Protein AF-A0A133KFG6-F1 (afdb_monomer)

Radius of gyration: 13.65 Å; Cα contacts (8 Å, |Δi|>4): 36; chains: 1; bounding box: 32×25×40 Å

Structure (mmCIF, N/CA/C/O backbone):
data_AF-A0A133KFG6-F1
#
_entry.id   AF-A0A133KFG6-F1
#
loop_
_atom_site.group_PDB
_atom_site.id
_atom_site.type_symbol
_atom_site.label_atom_id
_atom_site.label_alt_id
_atom_site.label_comp_id
_atom_site.label_asym_id
_atom_site.label_entity_id
_atom_site.label_seq_id
_atom_site.pdbx_PDB_ins_code
_atom_site.Cartn_x
_atom_site.Cartn_y
_atom_site.Cartn_z
_atom_site.occupancy
_atom_site.B_iso_or_equiv
_atom_site.auth_seq_id
_atom_site.auth_comp_id
_atom_site.auth_asym_id
_atom_site.auth_atom_id
_atom_site.pdbx_PDB_model_num
ATOM 1 N N . ASP A 1 1 ? 15.207 -5.278 7.019 1.00 64.06 1 ASP A N 1
ATOM 2 C CA . ASP A 1 1 ? 13.901 -5.714 6.485 1.00 64.06 1 ASP A CA 1
ATOM 3 C C . ASP A 1 1 ? 13.364 -4.793 5.403 1.00 64.06 1 ASP A C 1
ATOM 5 O O . ASP A 1 1 ? 13.096 -3.626 5.665 1.00 64.06 1 ASP A O 1
ATOM 9 N N . TRP A 1 2 ? 13.184 -5.328 4.196 1.00 75.81 2 TRP A N 1
ATOM 10 C CA . TRP A 1 2 ? 12.616 -4.624 3.038 1.00 75.81 2 TRP A CA 1
ATOM 11 C C . TRP A 1 2 ? 11.229 -4.027 3.329 1.00 75.81 2 TRP A C 1
ATOM 13 O O . TRP A 1 2 ? 10.912 -2.944 2.855 1.00 75.81 2 TRP A O 1
ATOM 23 N N . PHE A 1 3 ? 10.420 -4.697 4.155 1.00 74.69 3 PHE A N 1
ATOM 24 C CA . PHE A 1 3 ? 9.064 -4.268 4.485 1.00 74.69 3 PHE A CA 1
ATOM 25 C C . PHE A 1 3 ? 9.042 -2.869 5.120 1.00 74.69 3 PHE A C 1
ATOM 27 O O . PHE A 1 3 ? 8.380 -1.978 4.599 1.00 74.69 3 PHE A O 1
ATOM 34 N N . TYR A 1 4 ? 9.827 -2.639 6.179 1.00 77.56 4 TYR A N 1
ATOM 35 C CA . TYR A 1 4 ? 9.870 -1.352 6.887 1.00 77.56 4 TYR A CA 1
ATOM 36 C C . TYR A 1 4 ? 10.373 -0.200 6.014 1.00 77.56 4 TYR A C 1
ATOM 38 O O . TYR A 1 4 ? 9.945 0.935 6.208 1.00 77.56 4 TYR A O 1
ATOM 46 N N . PHE A 1 5 ? 11.225 -0.493 5.027 1.00 81.00 5 PHE A N 1
ATOM 47 C CA . PHE A 1 5 ? 11.707 0.497 4.064 1.00 81.00 5 PHE A CA 1
ATOM 48 C C . PHE A 1 5 ? 10.576 1.035 3.171 1.00 81.00 5 PHE A C 1
ATOM 50 O O . PHE A 1 5 ? 10.570 2.212 2.820 1.00 81.00 5 PHE A O 1
ATOM 57 N N . TYR A 1 6 ? 9.587 0.198 2.840 1.00 81.56 6 TYR A N 1
ATOM 58 C CA . TYR A 1 6 ? 8.477 0.577 1.963 1.00 81.56 6 TYR A CA 1
ATOM 59 C C . TYR A 1 6 ? 7.219 1.049 2.695 1.00 81.56 6 TYR A C 1
ATOM 61 O O . TYR A 1 6 ? 6.340 1.616 2.049 1.00 81.56 6 TYR A O 1
ATOM 69 N N . VAL A 1 7 ? 7.115 0.870 4.018 1.00 83.06 7 VAL A N 1
ATOM 70 C CA . VAL A 1 7 ? 5.920 1.292 4.772 1.00 83.06 7 VAL A CA 1
ATOM 71 C C . VAL A 1 7 ? 5.649 2.788 4.601 1.00 83.06 7 VAL A C 1
ATOM 73 O O . VAL A 1 7 ? 4.525 3.161 4.277 1.00 83.06 7 VAL A O 1
ATOM 76 N N . GLU A 1 8 ? 6.664 3.642 4.758 1.00 83.19 8 GLU A N 1
ATOM 77 C CA . GLU A 1 8 ? 6.508 5.096 4.580 1.00 83.19 8 GLU A CA 1
ATOM 78 C C . GLU A 1 8 ? 6.140 5.459 3.132 1.00 83.19 8 GLU A C 1
ATOM 80 O O . GLU A 1 8 ? 5.257 6.284 2.898 1.00 83.19 8 GLU A O 1
ATOM 85 N N . TYR A 1 9 ? 6.731 4.773 2.148 1.00 85.06 9 TYR A N 1
ATOM 86 C CA . TYR A 1 9 ? 6.364 4.939 0.741 1.00 85.06 9 TYR A CA 1
ATOM 87 C C . TYR A 1 9 ? 4.883 4.606 0.493 1.00 85.06 9 TYR A C 1
ATOM 89 O O . TYR A 1 9 ? 4.161 5.397 -0.116 1.00 85.06 9 TYR A O 1
ATOM 97 N N . TRP A 1 10 ? 4.399 3.472 1.009 1.00 85.12 10 TRP A N 1
ATOM 98 C CA . TRP A 1 10 ? 2.996 3.079 0.867 1.00 85.12 10 TRP A CA 1
ATOM 99 C C . TRP A 1 10 ? 2.044 4.036 1.580 1.00 85.12 10 TRP A C 1
ATOM 101 O O . TRP A 1 10 ? 0.980 4.324 1.035 1.00 85.12 10 TRP A O 1
ATOM 111 N N . ILE A 1 11 ? 2.416 4.564 2.751 1.00 85.62 11 ILE A N 1
ATOM 112 C CA . ILE A 1 11 ? 1.635 5.595 3.453 1.00 85.62 11 ILE A CA 1
ATOM 113 C C . ILE A 1 11 ? 1.443 6.812 2.549 1.00 85.62 11 ILE A C 1
ATOM 115 O O . ILE A 1 11 ? 0.306 7.236 2.340 1.00 85.62 11 ILE A O 1
ATOM 119 N N . HIS A 1 12 ? 2.523 7.335 1.965 1.00 84.81 12 HIS A N 1
ATOM 120 C CA . HIS A 1 12 ? 2.442 8.492 1.075 1.00 84.81 12 HIS A CA 1
ATOM 121 C C . HIS A 1 12 ? 1.595 8.199 -0.167 1.00 84.81 12 HIS A C 1
ATOM 123 O O . HIS A 1 12 ? 0.711 8.988 -0.496 1.00 84.81 12 HIS A O 1
ATOM 129 N N . CYS A 1 13 ? 1.773 7.036 -0.806 1.00 85.88 13 CYS A N 1
ATOM 130 C CA . CYS A 1 13 ? 0.936 6.634 -1.938 1.00 85.88 13 CYS A CA 1
ATOM 131 C C . CYS A 1 13 ? -0.550 6.577 -1.566 1.00 85.88 13 CYS A C 1
ATOM 133 O O . CYS A 1 13 ? -1.380 7.111 -2.295 1.00 85.88 13 CYS A O 1
ATOM 135 N N . LEU A 1 14 ? -0.898 5.962 -0.433 1.00 84.25 14 LEU A N 1
ATOM 136 C CA . LEU A 1 14 ? -2.287 5.854 0.018 1.00 84.25 14 LEU A CA 1
ATOM 137 C C . LEU A 1 14 ? -2.906 7.222 0.315 1.00 84.25 14 LEU A C 1
ATOM 139 O O . LEU A 1 14 ? -4.058 7.453 -0.053 1.00 84.25 14 LEU A O 1
A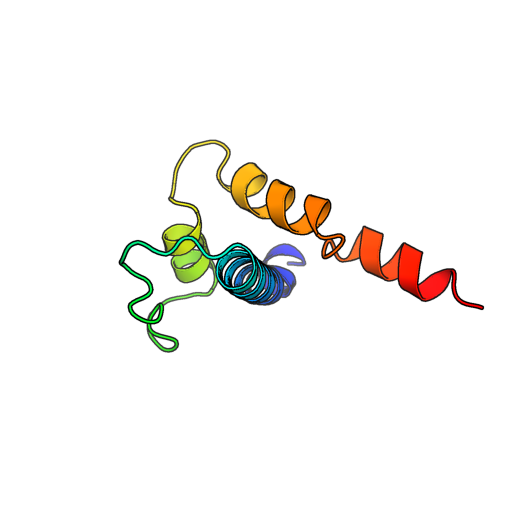TOM 143 N N . VAL A 1 15 ? -2.154 8.130 0.942 1.00 83.75 15 VAL A N 1
ATOM 144 C CA . VAL A 1 15 ? -2.595 9.511 1.190 1.00 83.75 15 VAL A CA 1
ATOM 145 C C . VAL A 1 15 ? -2.843 10.238 -0.135 1.00 83.75 15 VAL A C 1
ATOM 147 O O . VAL A 1 15 ? -3.920 10.803 -0.325 1.00 83.75 15 VAL A O 1
ATOM 150 N N . SER A 1 16 ? -1.909 10.160 -1.088 1.00 83.31 16 SER A N 1
ATOM 151 C CA . SER A 1 16 ? -2.064 10.783 -2.409 1.00 83.31 16 SER A CA 1
ATOM 152 C C . SER A 1 16 ? -3.227 10.194 -3.212 1.00 83.31 16 SER A C 1
ATOM 154 O O . SER A 1 16 ? -3.942 10.938 -3.880 1.00 83.31 16 SER A O 1
ATOM 156 N N . ILE A 1 17 ? -3.442 8.877 -3.151 1.00 83.38 17 ILE A N 1
ATOM 157 C CA . ILE A 1 17 ? -4.568 8.204 -3.815 1.00 83.38 17 ILE A CA 1
ATOM 158 C C . ILE A 1 17 ? -5.896 8.650 -3.197 1.00 83.38 17 ILE A C 1
ATOM 160 O O . ILE A 1 17 ? -6.818 9.009 -3.931 1.00 83.38 17 ILE A O 1
ATOM 164 N N . LYS A 1 18 ? -6.001 8.676 -1.861 1.00 78.88 18 LYS A N 1
ATOM 165 C CA . LYS A 1 18 ? -7.206 9.155 -1.164 1.00 78.88 18 LYS A CA 1
ATOM 166 C C . LYS A 1 18 ? -7.520 10.610 -1.516 1.00 78.88 18 LYS A C 1
ATOM 168 O O . LYS A 1 18 ? -8.674 10.917 -1.796 1.00 78.88 18 LYS A O 1
ATOM 173 N N . HIS A 1 19 ? -6.502 11.471 -1.582 1.00 78.06 19 HIS A N 1
ATOM 174 C CA . HIS A 1 19 ? -6.661 12.868 -1.992 1.00 78.06 19 HIS A CA 1
ATOM 175 C 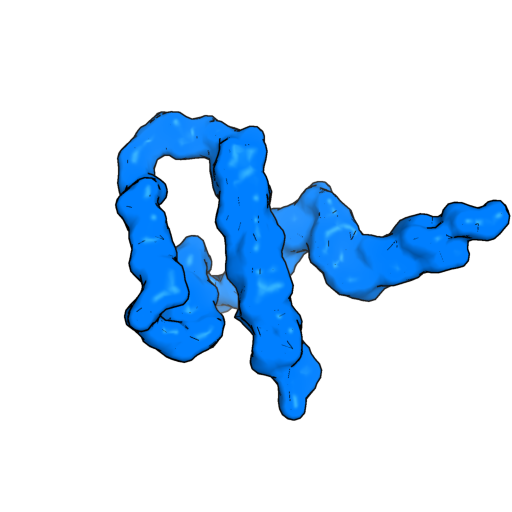C . HIS A 1 19 ? -7.156 12.998 -3.445 1.00 78.06 19 HIS A C 1
ATOM 177 O O . HIS A 1 19 ? -8.046 13.795 -3.730 1.00 78.06 19 HIS A O 1
ATOM 183 N N . GLN A 1 20 ? -6.622 12.192 -4.371 1.00 75.75 20 GLN A N 1
ATOM 184 C CA . GLN A 1 20 ? -7.046 12.194 -5.780 1.00 75.75 20 GLN A CA 1
ATOM 185 C C . GLN A 1 20 ? -8.455 11.632 -5.994 1.00 75.75 20 GLN A C 1
ATOM 187 O O . GLN A 1 20 ? -9.168 12.085 -6.884 1.00 75.75 20 GLN A O 1
ATOM 192 N N . THR A 1 21 ? -8.866 10.661 -5.178 1.00 71.44 21 THR A N 1
ATOM 193 C CA . THR A 1 21 ? -10.147 9.956 -5.350 1.00 71.44 21 THR A CA 1
ATOM 194 C C . THR A 1 21 ? -11.339 10.748 -4.789 1.00 71.44 21 THR A C 1
ATOM 196 O O . THR A 1 21 ? -12.465 10.291 -4.941 1.00 71.44 21 THR A O 1
ATOM 199 N N . LYS A 1 22 ? -11.122 11.924 -4.166 1.00 64.12 22 LYS A N 1
ATOM 200 C CA . LYS A 1 22 ? -12.164 12.798 -3.580 1.00 64.12 22 LYS A CA 1
ATOM 201 C C . LYS A 1 22 ? -13.328 12.006 -2.959 1.00 64.12 22 LYS A C 1
ATOM 203 O O . LYS A 1 22 ? -14.461 12.065 -3.429 1.00 64.12 22 LYS A O 1
ATOM 208 N N . GLN A 1 23 ? -13.056 11.281 -1.871 1.00 55.78 23 GLN A N 1
ATOM 209 C CA . GLN A 1 23 ? -14.117 11.030 -0.894 1.00 55.78 23 GLN A CA 1
ATOM 210 C C . GLN A 1 23 ? -14.322 12.329 -0.112 1.00 55.78 23 GLN A C 1
ATOM 212 O O . GLN A 1 23 ? -13.667 12.586 0.893 1.00 55.78 23 GLN A O 1
ATOM 217 N N . ASP A 1 24 ? -15.168 13.188 -0.671 1.00 50.50 24 ASP A N 1
ATOM 218 C CA . ASP A 1 24 ? -15.755 14.343 -0.004 1.00 50.50 24 ASP A CA 1
ATOM 219 C C . ASP A 1 24 ? -16.729 13.793 1.047 1.00 50.50 24 ASP A C 1
ATOM 221 O O . ASP A 1 24 ? -17.774 13.238 0.707 1.00 50.50 24 ASP A O 1
ATOM 225 N N . GLY A 1 25 ? -16.322 13.789 2.314 1.00 47.12 25 GLY A N 1
ATOM 226 C CA . GLY A 1 25 ? -17.138 13.209 3.376 1.00 47.12 25 GLY A CA 1
ATOM 227 C C . GLY A 1 25 ? -16.343 12.828 4.610 1.00 47.12 25 GLY A C 1
ATOM 228 O O . GLY A 1 25 ? -16.309 11.658 4.964 1.00 47.12 25 GLY A O 1
ATOM 229 N N . ASP A 1 26 ? -15.766 13.847 5.247 1.00 50.16 26 ASP A N 1
ATOM 230 C CA . ASP A 1 26 ? -15.334 13.843 6.647 1.00 50.16 26 ASP A CA 1
ATOM 231 C C . ASP A 1 26 ? -14.130 12.942 7.013 1.00 50.16 26 ASP A C 1
ATOM 233 O O . ASP A 1 26 ? -13.907 11.855 6.490 1.00 50.16 26 ASP A O 1
ATOM 237 N N . ASP A 1 27 ? -13.324 13.432 7.952 1.00 49.09 27 ASP A N 1
ATOM 238 C CA . ASP A 1 27 ? -12.224 12.708 8.606 1.00 49.09 27 ASP A CA 1
ATOM 239 C C . ASP A 1 27 ? -10.883 12.553 7.856 1.00 49.09 27 ASP A C 1
ATOM 241 O O . ASP A 1 27 ? -10.090 11.653 8.128 1.00 49.09 27 ASP A O 1
ATOM 245 N N . LEU A 1 28 ? -10.514 13.524 7.011 1.00 49.91 28 LEU A N 1
ATOM 246 C CA . LEU A 1 28 ? -9.092 13.876 6.875 1.00 49.91 28 LEU A CA 1
ATOM 247 C C . LEU A 1 28 ? -8.728 14.954 7.902 1.00 49.91 28 LEU A C 1
ATOM 249 O O . LEU A 1 28 ? -8.143 15.987 7.576 1.00 49.91 28 LEU A O 1
ATOM 253 N N . LYS A 1 29 ? -9.024 14.707 9.185 1.00 47.88 29 LYS A N 1
ATOM 254 C CA . LYS A 1 29 ? -8.162 15.265 10.227 1.00 47.88 29 LYS A CA 1
ATOM 255 C C . LYS A 1 29 ? -6.815 14.607 10.010 1.00 47.88 29 LYS A C 1
ATOM 257 O O . LYS A 1 29 ? -6.608 13.488 10.468 1.00 47.88 29 LYS A O 1
ATOM 262 N N . VAL A 1 30 ? -5.993 15.281 9.199 1.00 51.66 30 VAL A N 1
ATOM 263 C CA . VAL A 1 30 ? -4.537 15.187 9.095 1.00 51.66 30 VAL A CA 1
ATOM 264 C C . VAL A 1 30 ? -4.061 14.079 10.011 1.00 51.66 30 VAL A C 1
ATOM 266 O O . VAL A 1 30 ? -3.991 14.311 11.218 1.00 51.66 30 VAL A O 1
ATOM 269 N N . LEU A 1 31 ? -3.863 12.865 9.471 1.00 54.47 31 LEU A N 1
ATOM 270 C CA . LEU A 1 31 ? -3.265 11.772 10.235 1.00 54.47 31 LEU A CA 1
ATOM 271 C C . LEU A 1 31 ? -2.039 12.408 10.884 1.00 54.47 31 LEU A C 1
ATOM 273 O O . LEU A 1 31 ? -1.147 12.787 10.122 1.00 54.47 31 LEU A O 1
ATOM 277 N N . PRO A 1 32 ? -2.038 12.651 12.211 1.00 51.06 32 PRO A N 1
ATOM 278 C CA . PRO A 1 32 ? -1.121 13.609 12.794 1.00 51.06 32 PRO A CA 1
ATOM 279 C C . PRO A 1 32 ? 0.255 13.111 12.421 1.00 51.06 32 PRO A C 1
ATOM 281 O O . PRO A 1 32 ? 0.602 11.966 12.730 1.00 51.06 32 PRO A O 1
ATOM 284 N N . GLU A 1 33 ? 0.987 13.928 11.670 1.00 55.16 33 GLU A N 1
ATOM 285 C CA . GLU A 1 33 ? 2.233 13.545 11.000 1.00 55.16 33 GLU A CA 1
ATOM 286 C C . GLU A 1 33 ? 3.330 13.139 12.005 1.00 55.16 33 GLU A C 1
ATOM 288 O O . GLU A 1 33 ? 4.457 12.838 11.638 1.00 55.16 33 GLU A O 1
ATOM 293 N N . THR A 1 34 ? 2.995 13.105 13.295 1.00 53.94 34 THR A N 1
ATOM 294 C CA . THR A 1 34 ? 3.904 13.239 14.417 1.00 53.94 34 THR A CA 1
ATOM 295 C C . THR A 1 34 ? 3.662 12.239 15.551 1.00 53.94 34 THR A C 1
ATOM 297 O O . THR A 1 34 ? 4.327 12.340 16.578 1.00 53.94 34 THR A O 1
ATOM 300 N N . SER A 1 35 ? 2.737 11.270 15.454 1.00 60.09 35 SER A N 1
ATOM 301 C CA . SER A 1 35 ? 2.501 10.340 16.581 1.00 60.09 35 SER A CA 1
ATOM 302 C C . SER A 1 35 ? 2.192 8.898 16.172 1.00 60.09 35 SER A C 1
ATOM 304 O O . SER A 1 35 ? 1.034 8.512 15.971 1.00 60.09 35 SER A O 1
ATOM 306 N N . GLY A 1 36 ? 3.262 8.099 16.116 1.00 67.19 36 GLY A N 1
ATOM 307 C CA . GLY A 1 36 ? 3.254 6.640 16.004 1.00 67.19 36 GLY A CA 1
ATOM 308 C C . GLY A 1 36 ? 4.335 6.109 15.060 1.00 67.19 36 GLY A C 1
ATOM 309 O O . GLY A 1 36 ? 4.860 6.846 14.228 1.00 67.19 36 GLY A O 1
ATOM 310 N N . THR A 1 37 ? 4.667 4.822 15.163 1.00 80.62 37 THR A N 1
ATOM 311 C CA . THR A 1 37 ? 5.549 4.169 14.182 1.00 80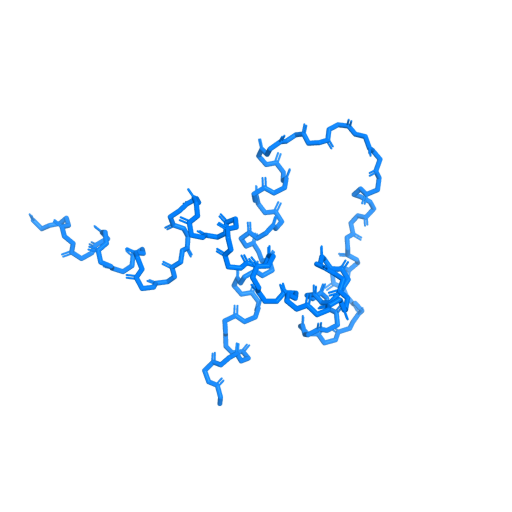.62 37 THR A CA 1
ATOM 312 C C . THR A 1 37 ? 4.867 4.096 12.813 1.00 80.62 37 THR A C 1
ATOM 314 O O . THR A 1 37 ? 3.636 4.117 12.716 1.00 80.62 37 THR A O 1
ATOM 317 N N . ALA A 1 38 ? 5.651 3.953 11.743 1.00 79.12 38 ALA A N 1
ATOM 318 C CA . ALA A 1 38 ? 5.144 3.792 10.377 1.00 79.12 38 ALA A CA 1
ATOM 319 C C . ALA A 1 38 ? 4.047 2.702 10.290 1.00 79.12 38 ALA A C 1
ATOM 321 O O . ALA A 1 38 ? 3.003 2.878 9.669 1.00 79.12 38 ALA A O 1
ATOM 322 N N . LEU A 1 39 ? 4.215 1.603 11.029 1.00 80.12 39 LEU A N 1
ATOM 323 C CA . LEU A 1 39 ? 3.215 0.540 11.140 1.00 80.12 39 LEU A CA 1
ATOM 324 C C . LEU A 1 39 ? 1.905 0.982 11.801 1.00 80.12 39 LEU A C 1
ATOM 326 O O . LEU A 1 39 ? 0.833 0.610 11.333 1.00 80.12 39 LEU A O 1
ATOM 330 N N . GLN A 1 40 ? 1.966 1.777 12.870 1.00 81.25 40 GLN A N 1
ATOM 331 C CA . GLN A 1 40 ? 0.767 2.302 13.532 1.00 81.25 40 GLN A CA 1
ATOM 332 C C . GLN A 1 40 ? 0.012 3.271 12.618 1.00 81.25 40 GLN A C 1
ATOM 334 O O . GLN A 1 40 ? -1.217 3.238 12.565 1.00 81.25 40 GLN A O 1
ATOM 339 N N . ARG A 1 41 ? 0.741 4.097 11.858 1.00 81.56 41 ARG A N 1
ATOM 340 C CA . ARG A 1 41 ? 0.167 4.992 10.842 1.00 81.56 41 ARG A CA 1
ATOM 341 C C . AR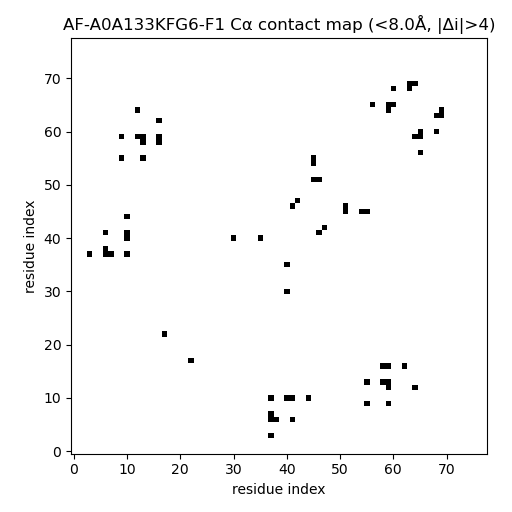G A 1 41 ? -0.518 4.194 9.734 1.00 81.56 41 ARG A C 1
ATOM 343 O O . ARG A 1 41 ? -1.671 4.469 9.411 1.00 81.56 41 ARG A O 1
ATOM 350 N N . LEU A 1 42 ? 0.145 3.157 9.221 1.00 81.94 42 LEU A N 1
ATOM 351 C CA . LEU A 1 42 ? -0.430 2.253 8.226 1.00 81.94 42 LEU A CA 1
ATOM 352 C C . LEU A 1 42 ? -1.681 1.545 8.767 1.00 81.94 42 LEU A C 1
ATOM 354 O O . LEU A 1 42 ? -2.720 1.545 8.111 1.00 81.94 42 LEU A O 1
ATOM 358 N N . GLY A 1 43 ? -1.617 1.023 9.993 1.00 82.38 43 GLY A N 1
ATOM 359 C CA . GLY A 1 43 ? -2.745 0.381 10.667 1.00 82.38 43 GLY A CA 1
ATOM 360 C C . GLY A 1 43 ? -3.941 1.315 10.871 1.00 82.38 43 GLY A C 1
ATOM 361 O O . GLY A 1 43 ? -5.077 0.880 10.702 1.00 82.38 43 GLY A O 1
ATOM 362 N N . ARG A 1 44 ? -3.721 2.608 11.149 1.00 80.88 44 ARG A N 1
ATOM 363 C CA . ARG A 1 44 ? -4.802 3.614 11.174 1.00 80.88 44 ARG A CA 1
ATOM 364 C C . ARG A 1 44 ? -5.398 3.859 9.785 1.00 80.88 44 ARG A C 1
ATOM 366 O O . ARG A 1 44 ? -6.603 4.044 9.672 1.00 80.88 44 ARG A O 1
ATOM 373 N N . LEU A 1 45 ? -4.580 3.837 8.730 1.00 76.94 45 LEU A N 1
ATOM 374 C CA . LEU A 1 45 ? -5.030 4.104 7.358 1.00 76.94 45 LEU A CA 1
ATOM 375 C C . LEU A 1 45 ? -5.874 2.980 6.751 1.00 76.94 45 LEU A C 1
ATOM 377 O O . LEU A 1 45 ? -6.815 3.277 6.009 1.00 76.94 45 LEU A O 1
ATOM 381 N N . VAL A 1 46 ? -5.527 1.716 7.018 1.00 79.38 46 VAL A N 1
ATOM 382 C CA . VAL A 1 46 ? -6.192 0.549 6.403 1.00 79.38 46 VAL A CA 1
ATOM 383 C C . VAL A 1 46 ? -6.980 -0.327 7.381 1.00 79.38 46 VAL A C 1
ATOM 385 O O . VAL A 1 46 ? -7.717 -1.219 6.946 1.00 79.38 46 VAL A O 1
ATOM 388 N N . GLY A 1 47 ? -6.866 -0.051 8.681 1.00 79.00 47 GLY A N 1
ATOM 389 C CA . GLY A 1 47 ? -7.409 -0.867 9.764 1.00 79.00 47 GLY A CA 1
ATOM 390 C C . GLY A 1 47 ? -6.548 -2.097 10.073 1.00 79.00 47 GLY A C 1
ATOM 391 O O . GLY A 1 47 ? -5.683 -2.492 9.297 1.00 79.00 47 GLY A O 1
ATOM 392 N N . ASN A 1 48 ? -6.822 -2.748 11.206 1.00 77.25 48 ASN A N 1
ATOM 393 C CA . ASN A 1 48 ? -6.126 -3.967 11.647 1.00 77.25 48 ASN A CA 1
ATOM 394 C C . ASN A 1 48 ? -6.877 -5.265 11.269 1.00 77.25 48 ASN A C 1
ATOM 396 O O . ASN A 1 48 ? -6.804 -6.272 11.968 1.00 77.25 48 ASN A O 1
ATOM 400 N N . ALA A 1 49 ? -7.675 -5.234 10.201 1.00 80.50 49 ALA A N 1
ATOM 401 C CA . ALA A 1 49 ? -8.468 -6.388 9.780 1.00 80.50 49 ALA A CA 1
ATOM 402 C C . ALA A 1 49 ? -7.602 -7.449 9.077 1.00 80.50 49 ALA A C 1
ATOM 404 O O . ALA A 1 49 ? -6.572 -7.139 8.473 1.00 80.50 49 ALA A O 1
ATOM 405 N N . SER A 1 50 ? -8.046 -8.708 9.084 1.00 78.12 50 SER A N 1
ATOM 406 C CA . SER A 1 50 ? -7.428 -9.744 8.253 1.00 78.12 50 SER A CA 1
ATOM 407 C C . SER A 1 50 ? -7.453 -9.318 6.777 1.00 78.12 50 SER A C 1
ATOM 409 O O . SER A 1 50 ? -8.438 -8.782 6.267 1.00 78.12 50 SER A O 1
ATOM 411 N N . GLY A 1 51 ? -6.316 -9.473 6.094 1.00 78.31 51 GLY A N 1
ATOM 412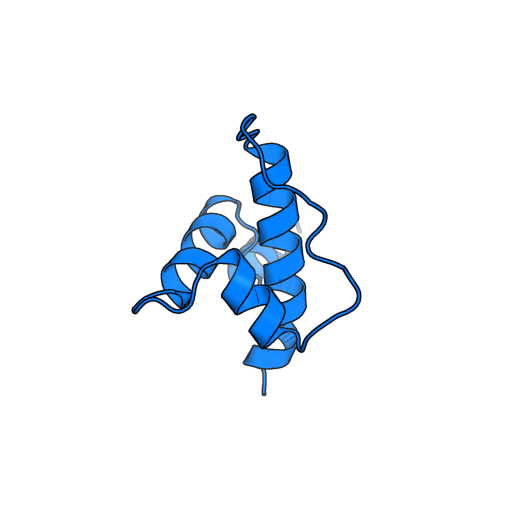 C CA . GLY A 1 51 ? -6.153 -8.985 4.722 1.00 78.31 51 GLY A CA 1
ATOM 413 C C . GLY A 1 51 ? -5.912 -7.474 4.595 1.00 78.31 51 GLY A C 1
ATOM 414 O O . GLY A 1 51 ? -6.033 -6.942 3.491 1.00 78.31 51 GLY A O 1
ATOM 415 N N . TRP A 1 52 ? -5.538 -6.772 5.673 1.00 83.44 52 TRP A N 1
ATOM 416 C CA . TRP A 1 52 ? -5.167 -5.349 5.624 1.00 83.44 52 TRP A CA 1
ATOM 417 C C . TRP A 1 52 ? -4.093 -5.050 4.565 1.00 83.44 52 TRP A C 1
ATOM 419 O O . TRP A 1 52 ? -4.180 -4.038 3.874 1.00 83.44 52 TRP A O 1
ATOM 429 N N . LEU A 1 53 ? -3.133 -5.961 4.353 1.00 81.62 53 LEU A N 1
ATOM 430 C CA . LEU A 1 53 ? -2.091 -5.786 3.339 1.00 81.62 53 LEU A CA 1
ATOM 431 C C . LEU A 1 53 ? -2.686 -5.711 1.926 1.00 81.62 53 LEU A C 1
ATOM 433 O O . LEU A 1 53 ? -2.267 -4.884 1.123 1.00 81.62 53 LEU A O 1
ATOM 437 N N . ALA A 1 54 ? -3.725 -6.494 1.630 1.00 81.75 54 ALA A N 1
ATOM 438 C CA . ALA A 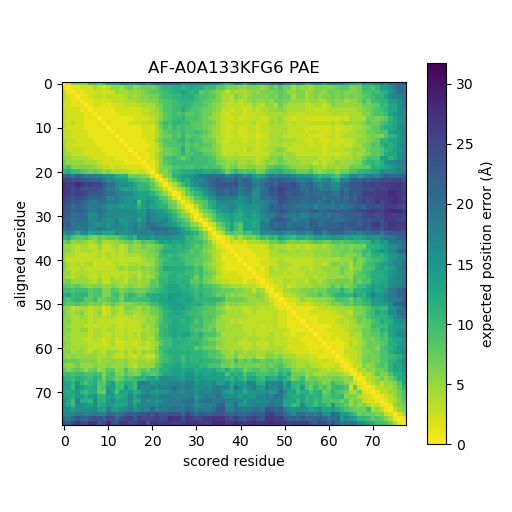1 54 ? -4.414 -6.410 0.344 1.00 81.75 54 ALA A CA 1
ATOM 439 C C . ALA A 1 54 ? -5.110 -5.050 0.156 1.00 81.75 54 ALA A C 1
ATOM 441 O O . ALA A 1 54 ? -5.196 -4.564 -0.970 1.00 81.75 54 ALA A O 1
ATOM 442 N N . ARG A 1 55 ? -5.561 -4.400 1.239 1.00 81.56 55 ARG A N 1
ATOM 443 C CA . ARG A 1 55 ? -6.138 -3.043 1.196 1.00 81.56 55 ARG A CA 1
ATOM 444 C C . ARG A 1 55 ? -5.090 -1.960 0.933 1.00 81.56 55 ARG A C 1
ATOM 446 O O . ARG A 1 55 ? -5.452 -0.907 0.425 1.00 81.56 55 ARG A O 1
ATOM 453 N N . VAL A 1 56 ? -3.817 -2.224 1.239 1.00 83.19 56 VAL A N 1
ATOM 454 C CA . VAL A 1 56 ? -2.680 -1.365 0.865 1.00 83.19 56 VAL A CA 1
ATOM 455 C C . VAL A 1 56 ? -2.289 -1.611 -0.589 1.00 83.19 56 VAL A C 1
ATOM 457 O O . VAL A 1 56 ? -2.214 -0.684 -1.388 1.00 83.19 56 VAL A O 1
ATOM 460 N N . VAL A 1 57 ? -2.063 -2.875 -0.948 1.00 82.19 57 VAL A N 1
ATOM 461 C CA . VAL A 1 57 ? -1.493 -3.248 -2.247 1.00 82.19 57 VAL A CA 1
ATOM 462 C C . VAL A 1 57 ? -2.464 -2.964 -3.392 1.00 82.19 57 VAL A C 1
ATOM 464 O O . VAL A 1 57 ? -2.036 -2.441 -4.414 1.00 82.19 57 VAL A O 1
ATOM 467 N N . ARG A 1 58 ? -3.767 -3.241 -3.237 1.00 83.88 58 ARG A N 1
ATOM 468 C CA . ARG A 1 58 ? -4.771 -3.023 -4.298 1.00 83.88 58 ARG A CA 1
ATOM 469 C C . ARG A 1 58 ? -4.791 -1.588 -4.844 1.00 83.88 58 ARG A C 1
ATOM 471 O O . ARG A 1 58 ? -4.618 -1.443 -6.050 1.00 83.88 58 ARG A O 1
ATOM 478 N N . PRO A 1 59 ? -4.975 -0.530 -4.030 1.00 81.69 59 PRO A N 1
ATOM 479 C CA . PRO A 1 59 ? -4.962 0.835 -4.551 1.00 81.69 59 PRO A CA 1
ATOM 480 C C . PRO A 1 59 ? -3.587 1.215 -5.113 1.00 81.69 59 PRO A C 1
ATOM 482 O O . PRO A 1 59 ? -3.518 1.811 -6.179 1.00 81.69 59 PRO A O 1
ATOM 485 N N . VAL A 1 60 ? -2.488 0.814 -4.466 1.00 84.69 60 VAL A N 1
ATOM 486 C CA . VAL A 1 60 ? -1.127 1.127 -4.935 1.00 84.69 60 VAL A CA 1
ATOM 487 C C . VAL A 1 60 ? -0.842 0.503 -6.307 1.00 84.69 60 VAL A C 1
ATOM 489 O O . VAL A 1 60 ? -0.309 1.175 -7.187 1.00 84.69 60 VAL A O 1
ATOM 492 N N . VAL A 1 61 ? -1.228 -0.755 -6.524 1.00 83.25 61 VAL A N 1
ATOM 493 C CA . VAL A 1 61 ? -1.089 -1.440 -7.819 1.00 83.25 61 VAL A CA 1
ATOM 494 C C . VAL A 1 61 ? -2.030 -0.842 -8.862 1.00 83.25 61 VAL A C 1
ATOM 496 O O . VAL A 1 61 ? -1.586 -0.578 -9.975 1.00 83.25 61 VAL A O 1
ATOM 499 N N . ASN A 1 62 ? -3.290 -0.568 -8.508 1.00 84.00 62 ASN A N 1
ATOM 500 C CA . ASN A 1 62 ? -4.263 0.022 -9.434 1.00 84.00 62 ASN A CA 1
ATOM 501 C C . ASN A 1 62 ? -3.831 1.403 -9.951 1.00 84.00 62 ASN A C 1
ATOM 503 O O . ASN A 1 62 ? -4.144 1.754 -11.082 1.00 84.00 62 ASN A O 1
ATOM 507 N N . PHE A 1 63 ? -3.097 2.173 -9.144 1.00 81.31 63 PHE A N 1
ATOM 508 C CA . PHE A 1 63 ? -2.522 3.461 -9.544 1.00 81.31 63 PHE A CA 1
ATOM 509 C C . PHE A 1 63 ? -1.109 3.342 -10.143 1.00 81.31 63 PHE A C 1
ATOM 511 O O . PHE A 1 63 ? -0.443 4.356 -10.337 1.00 81.31 63 PHE A O 1
ATOM 518 N N . TYR A 1 64 ? -0.624 2.125 -10.425 1.00 81.19 64 TYR A N 1
ATOM 519 C CA . TYR A 1 64 ? 0.730 1.855 -10.936 1.00 81.19 64 TYR A CA 1
ATOM 520 C C . TYR A 1 64 ? 1.868 2.378 -10.035 1.00 81.19 64 TYR A C 1
ATOM 522 O O . TYR A 1 64 ? 3.002 2.565 -10.474 1.00 81.19 64 TYR A O 1
ATOM 530 N N . LEU A 1 65 ? 1.589 2.574 -8.745 1.00 78.75 65 LEU A N 1
ATOM 531 C CA . LEU A 1 65 ? 2.535 3.046 -7.730 1.00 78.75 65 LEU A CA 1
ATOM 532 C C . LEU A 1 65 ? 3.270 1.894 -7.033 1.00 78.75 65 LEU A C 1
ATOM 534 O O . LEU A 1 65 ? 4.030 2.108 -6.096 1.00 78.75 65 LEU A O 1
ATOM 538 N N . TRP A 1 66 ? 3.060 0.646 -7.446 1.00 79.81 66 TRP A N 1
ATOM 539 C CA . TRP A 1 66 ? 3.823 -0.465 -6.890 1.00 79.81 66 TRP A CA 1
ATOM 540 C C . TRP A 1 66 ? 5.280 -0.381 -7.349 1.00 79.81 66 TRP A C 1
ATOM 542 O O . TRP A 1 66 ? 5.531 -0.300 -8.547 1.00 79.81 66 TRP A O 1
ATOM 552 N N . VAL A 1 67 ? 6.245 -0.416 -6.423 1.00 73.31 67 VAL A N 1
ATOM 553 C CA . VAL A 1 67 ? 7.670 -0.155 -6.720 1.00 73.31 67 VAL A CA 1
ATOM 554 C C . VAL A 1 67 ? 8.212 -1.014 -7.862 1.00 73.31 67 VAL A C 1
ATOM 556 O O . VAL A 1 67 ? 8.882 -0.484 -8.744 1.00 73.31 67 VAL A O 1
ATOM 559 N N . HIS A 1 68 ? 7.887 -2.309 -7.900 1.00 69.38 68 HIS A N 1
ATOM 560 C CA . HIS A 1 68 ? 8.338 -3.183 -8.988 1.00 69.38 68 HIS A CA 1
ATOM 561 C C . HIS A 1 68 ? 7.685 -2.830 -10.328 1.00 69.38 68 HIS A C 1
ATOM 563 O O . HIS A 1 68 ? 8.362 -2.800 -11.351 1.00 69.38 68 HIS A O 1
ATOM 569 N N . THR A 1 69 ? 6.396 -2.493 -10.319 1.00 59.88 69 THR A N 1
ATOM 570 C CA . THR A 1 69 ? 5.660 -2.071 -11.515 1.00 59.88 69 THR A CA 1
ATOM 571 C C . THR A 1 69 ? 6.188 -0.728 -12.021 1.00 59.88 69 THR A C 1
ATOM 573 O O . THR A 1 69 ? 6.524 -0.609 -13.192 1.00 59.88 69 THR A O 1
ATOM 576 N N . ARG A 1 70 ? 6.377 0.257 -11.137 1.00 59.47 70 ARG A N 1
ATOM 577 C CA . ARG A 1 70 ? 6.944 1.571 -11.464 1.00 59.47 70 ARG A CA 1
ATOM 578 C C . ARG A 1 70 ? 8.377 1.466 -11.982 1.00 59.47 70 ARG A C 1
ATOM 580 O O . ARG A 1 70 ? 8.710 2.145 -12.943 1.00 59.47 70 ARG A O 1
ATOM 587 N N . SER A 1 71 ? 9.214 0.620 -11.380 1.00 60.34 71 SER A N 1
ATOM 588 C CA . SER A 1 71 ? 10.577 0.386 -11.869 1.00 60.34 71 SER A CA 1
ATOM 589 C C . SER A 1 71 ? 10.570 -0.234 -13.265 1.00 60.34 71 SER A C 1
ATOM 591 O O . SER A 1 71 ? 11.355 0.190 -14.101 1.00 60.34 71 SER A O 1
ATOM 593 N N . ALA A 1 72 ? 9.677 -1.191 -13.539 1.00 57.31 72 ALA A N 1
ATOM 594 C CA . ALA A 1 72 ? 9.534 -1.773 -14.872 1.00 57.31 72 ALA A CA 1
ATOM 595 C C . ALA A 1 72 ? 9.035 -0.741 -15.902 1.00 57.31 72 ALA A C 1
ATOM 597 O O . ALA A 1 72 ? 9.583 -0.663 -16.996 1.00 57.31 72 ALA A O 1
ATOM 598 N N . PHE A 1 73 ? 8.060 0.102 -15.539 1.00 56.94 73 PHE A N 1
ATOM 599 C CA . PHE A 1 73 ? 7.578 1.188 -16.401 1.00 56.94 73 PHE A CA 1
ATOM 600 C C . PHE A 1 73 ? 8.653 2.248 -16.681 1.00 56.94 73 PHE A C 1
ATOM 602 O O . PHE A 1 73 ? 8.836 2.642 -17.82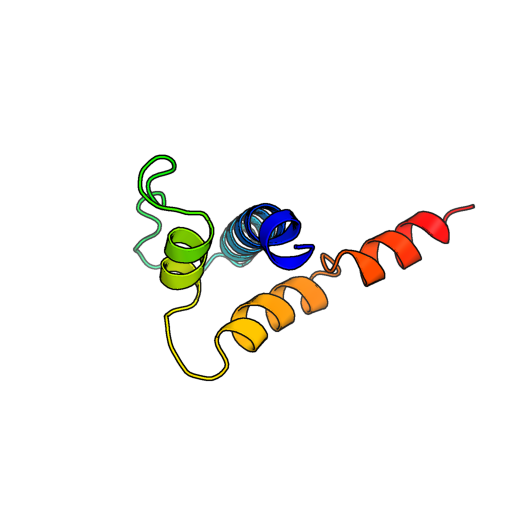7 1.00 56.94 73 PHE A O 1
ATOM 609 N N . LEU A 1 74 ? 9.383 2.703 -15.657 1.00 58.12 74 LEU A N 1
ATOM 610 C CA . LEU A 1 74 ? 10.423 3.729 -15.808 1.00 58.12 74 LEU A CA 1
ATOM 611 C C . LEU A 1 74 ? 11.701 3.193 -16.466 1.00 58.12 74 LEU A C 1
ATOM 613 O O . LEU A 1 74 ? 12.410 3.956 -17.107 1.00 58.12 74 LEU A O 1
ATOM 617 N N . SER A 1 75 ? 11.990 1.897 -16.336 1.00 62.38 75 SER A N 1
ATOM 618 C CA . SER A 1 75 ? 13.127 1.253 -17.005 1.00 62.38 75 SER A CA 1
ATOM 619 C C . SER A 1 75 ? 12.845 0.896 -18.469 1.00 62.38 75 SE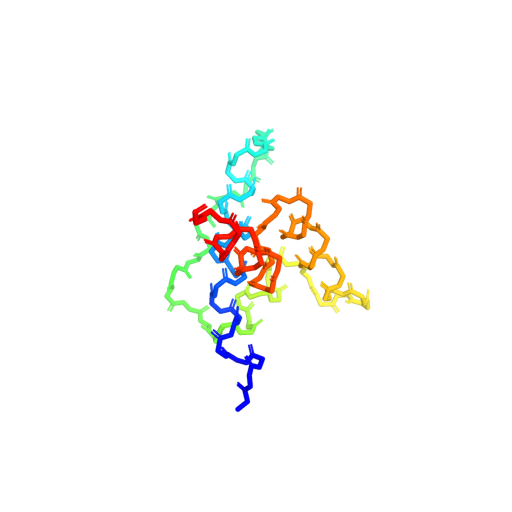R A C 1
ATOM 621 O O . SER A 1 75 ? 13.782 0.544 -19.179 1.00 62.38 75 SER A O 1
ATOM 623 N N . GLY A 1 76 ? 11.584 0.944 -18.911 1.00 5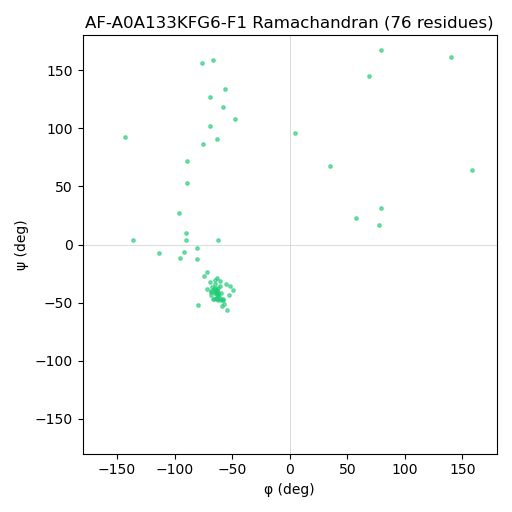6.41 76 GLY A N 1
ATOM 624 C CA . GLY A 1 76 ? 11.182 0.685 -20.298 1.00 56.41 76 GLY A CA 1
ATOM 625 C C . GLY A 1 76 ? 11.126 1.933 -21.185 1.00 56.41 76 GLY A C 1
ATOM 626 O O . GLY A 1 76 ? 10.900 1.806 -22.383 1.00 56.41 76 GLY A O 1
ATOM 627 N N . GLY A 1 77 ? 11.314 3.127 -20.615 1.00 50.66 77 GLY A N 1
ATOM 628 C CA . GLY A 1 77 ? 11.480 4.375 -21.361 1.00 50.66 77 GLY A CA 1
ATOM 629 C C . GLY A 1 77 ? 12.952 4.615 -21.684 1.00 50.66 77 GLY A C 1
ATOM 630 O O . GLY A 1 77 ? 13.581 5.454 -21.043 1.00 50.66 77 GLY A O 1
ATOM 631 N N . GLY A 1 78 ? 13.493 3.829 -22.614 1.00 41.12 78 GLY A N 1
ATOM 632 C CA . GLY A 1 78 ? 14.810 4.019 -23.228 1.00 41.12 78 GLY A CA 1
ATOM 633 C C . GLY A 1 78 ? 14.668 4.348 -24.703 1.00 41.12 78 GLY A C 1
ATOM 634 O O . GLY A 1 78 ? 13.739 3.786 -25.326 1.00 41.12 78 GLY A O 1
#

Organism: Heyndrickxia coagulans (NCBI:txid1398)

Sequence (78 aa):
DWFYFYVEYWIHCLVSIKHQTKQDGDDLKVLPETSGTALQRLGRLVGNASGWLARVVRPVVNFYLWVHTRSAFLSGGG

Secondary structure (DSSP, 8-state):
-HHHHHHHHHHHHHHHHHHHTT--SS------TTSS-HHHHHHHHH-S-TTHHHHHHHHHHHTT--HHHHHHHHHT--

Foldseek 3Di:
DVVLVCLVVLLVLLVVLCVVVPPPDDDPPPLPPPDDRSVVSLCVSQNPDVCSVVVSVVSCVVVLNDPVSVCVVVVPPD

Solvent-accessible surface area (backbone atoms only — not comparable to full-atom values): 4871 Å² total; per-residue (Å²): 115,75,65,72,70,43,43,57,56,50,47,51,50,52,52,53,48,51,64,72,65,60,77,84,73,84,81,83,68,63,75,65,95,81,76,70,54,62,65,54,52,45,34,69,73,60,40,88,52,93,64,30,65,55,65,54,48,51,59,35,49,76,70,51,62,32,68,71,58,37,49,53,58,62,70,64,72,120

pLDDT: mean 72.17, std 12.83, range [41.12, 85.88]

Mean predicted aligned error: 9.58 Å